Protein AF-A0A973V3N8-F1 (afdb_monomer_lite)

Sequence (153 aa):
MTTPQQPPEQQPQQPPQQPQQPWGQPPVSPEFGVPPMRPVDMHPDDLAARRRRLRLGLIGGAVGLGVNILIVAVAVGLGVTASTSSSDQWVGMQLTLFAGLLLAAPVQIVVGIVLAAVTGTRPFGVGFLIGSAVGIIIMAGACFAPLLSQPTY

pLDDT: mean 70.57, std 10.5, range [48.78, 87.44]

Radius of gyration: 31.28 Å; chains: 1; bounding box: 81×66×78 Å

Foldseek 3Di:
DDDDDDDDDDDPPDDPDDPDDPPPDDPDPPDDPPPPPDPPPCDVVNVVVVVVLVVLLQVLLVVLLVVLVVQLVVLVVVLVVPDDDDPVSLVVSLVSSVVSLVVVVVVQLVQLVVLCVDPVRVSSSNSNNVSNVVSVVVSVCVSCVVVVPPDDD

Structure (mmCIF, N/CA/C/O backbone):
data_AF-A0A973V3N8-F1
#
_entry.id   AF-A0A973V3N8-F1
#
loop_
_atom_site.group_PDB
_atom_site.id
_atom_site.type_symbol
_atom_site.label_atom_id
_atom_site.label_alt_id
_atom_site.label_comp_id
_atom_site.label_asym_id
_atom_site.label_entity_id
_atom_site.label_seq_id
_atom_site.pdbx_PDB_ins_code
_atom_site.Cartn_x
_atom_site.Cartn_y
_atom_site.Cartn_z
_atom_site.occupancy
_atom_site.B_iso_or_equiv
_atom_site.auth_seq_id
_atom_site.auth_comp_id
_atom_site.auth_asym_id
_atom_site.auth_atom_id
_atom_site.pdbx_PDB_model_num
ATOM 1 N N . MET A 1 1 ? -54.872 -40.114 44.036 1.00 51.00 1 MET A N 1
ATOM 2 C CA . MET A 1 1 ? -55.285 -38.696 44.084 1.00 51.00 1 MET A CA 1
ATOM 3 C C . MET A 1 1 ? -54.145 -37.886 43.496 1.00 51.00 1 MET A C 1
ATOM 5 O O . MET A 1 1 ? -53.134 -37.710 44.157 1.00 51.00 1 MET A O 1
ATOM 9 N N . THR A 1 2 ? -54.246 -37.532 42.220 1.00 55.12 2 THR A N 1
ATOM 10 C CA . THR A 1 2 ? -53.217 -36.807 41.464 1.00 55.12 2 THR A CA 1
ATOM 11 C C . THR A 1 2 ? -53.754 -35.418 41.154 1.00 55.12 2 THR A C 1
ATOM 13 O O . THR A 1 2 ? -54.750 -35.275 40.449 1.00 55.12 2 THR A O 1
ATOM 16 N N . THR A 1 3 ? -53.138 -34.406 41.756 1.00 53.19 3 THR A N 1
ATOM 17 C CA . THR A 1 3 ? -53.509 -32.997 41.613 1.00 53.19 3 THR A CA 1
ATOM 18 C C . THR A 1 3 ? -53.136 -32.507 40.208 1.00 53.19 3 THR A C 1
ATOM 20 O O . THR A 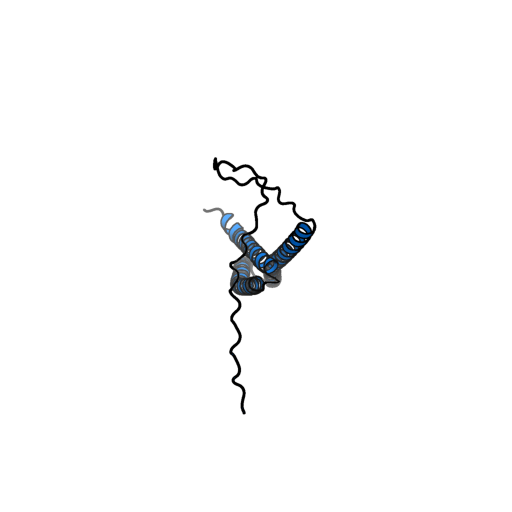1 3 ? -51.993 -32.721 39.797 1.00 53.19 3 THR A O 1
ATOM 23 N N . PRO A 1 4 ? -54.045 -31.871 39.448 1.00 59.28 4 PRO A N 1
ATOM 24 C CA . PRO A 1 4 ? -53.703 -31.304 38.148 1.00 59.28 4 PRO A CA 1
ATOM 25 C C . PRO A 1 4 ? -52.787 -30.082 38.313 1.00 59.28 4 PRO A C 1
ATOM 27 O O . PRO A 1 4 ? -53.081 -29.176 39.092 1.00 59.28 4 PRO A O 1
ATOM 30 N N . GLN A 1 5 ? -51.668 -30.069 37.581 1.00 57.19 5 GLN A N 1
ATOM 31 C CA . GLN A 1 5 ? -50.786 -28.906 37.468 1.00 57.19 5 GLN A CA 1
ATOM 32 C C . GLN A 1 5 ? -51.490 -27.803 36.672 1.00 57.19 5 GLN A C 1
ATOM 34 O O . GLN A 1 5 ? -51.875 -27.998 35.520 1.00 57.19 5 GLN A O 1
ATOM 39 N N . GLN A 1 6 ? -51.639 -26.642 37.299 1.00 63.31 6 GLN A N 1
ATOM 40 C CA . GLN A 1 6 ? -52.165 -25.433 36.680 1.00 63.31 6 GLN A CA 1
ATOM 41 C C . GLN A 1 6 ? -51.074 -24.810 35.783 1.00 63.31 6 GLN A C 1
ATOM 43 O O . GLN A 1 6 ? -49.927 -24.701 36.229 1.00 63.31 6 GLN A O 1
ATOM 48 N N . PRO A 1 7 ? -51.374 -24.440 34.524 1.00 62.88 7 PRO A N 1
ATOM 49 C CA . PRO A 1 7 ? -50.393 -23.829 33.631 1.00 62.88 7 PRO A CA 1
ATOM 50 C C . PRO A 1 7 ? -49.970 -22.435 34.134 1.00 62.88 7 PRO A C 1
ATOM 52 O O . PRO A 1 7 ? -50.776 -21.746 34.762 1.00 62.88 7 PRO A O 1
ATOM 55 N N . PRO A 1 8 ? -48.720 -22.011 33.867 1.00 64.06 8 PRO A N 1
ATOM 56 C CA . PRO A 1 8 ? -48.199 -20.734 34.339 1.00 64.06 8 PRO A CA 1
ATOM 57 C C . PRO A 1 8 ? -48.968 -19.566 33.714 1.00 64.06 8 PRO A C 1
ATOM 59 O O . PRO A 1 8 ? -49.074 -19.456 32.491 1.00 64.06 8 PRO A O 1
ATOM 62 N N . GLU A 1 9 ? -49.498 -18.692 34.570 1.00 63.50 9 GLU A N 1
ATOM 63 C CA . GLU A 1 9 ? -50.149 -17.446 34.178 1.00 63.50 9 GLU A CA 1
ATOM 64 C C . GLU A 1 9 ? -49.158 -16.564 33.409 1.00 63.50 9 GLU A C 1
ATOM 66 O O . GLU A 1 9 ? -48.117 -16.151 33.924 1.00 63.50 9 GLU A O 1
ATOM 71 N N . GLN A 1 10 ? -49.481 -16.284 32.145 1.00 58.28 10 GLN A N 1
ATOM 72 C CA . GLN A 1 10 ? -48.781 -15.282 31.354 1.00 58.28 10 GLN A CA 1
ATOM 73 C C . GLN A 1 10 ? -49.030 -13.915 31.992 1.00 58.28 10 GLN A C 1
ATOM 75 O O . GLN A 1 10 ? -50.136 -13.379 31.933 1.00 58.28 10 GLN A O 1
ATOM 80 N N . GLN A 1 11 ? -47.992 -13.354 32.610 1.00 60.53 11 GLN A N 1
ATOM 81 C CA . GLN A 1 11 ? -48.019 -11.969 33.060 1.00 60.53 11 GLN A CA 1
ATOM 82 C C . GLN A 1 11 ? -48.304 -11.057 31.855 1.00 60.53 11 GLN A C 1
ATOM 84 O O . GLN A 1 11 ? -47.654 -11.212 30.815 1.00 60.53 11 GLN A O 1
ATOM 89 N N . PRO A 1 12 ? -49.251 -10.108 31.966 1.00 61.03 12 PRO A N 1
ATOM 90 C CA . PRO A 1 12 ? -49.516 -9.148 30.907 1.00 61.03 12 PRO A CA 1
ATOM 91 C C . PRO A 1 12 ? -48.229 -8.395 30.567 1.00 61.03 12 PRO A C 1
ATOM 93 O O . PRO A 1 12 ? -47.626 -7.765 31.438 1.00 61.03 12 PRO A O 1
ATOM 96 N N . GLN A 1 13 ? -47.801 -8.464 29.305 1.00 58.84 13 GLN A N 1
ATOM 97 C CA . GLN A 1 13 ? -46.717 -7.636 28.785 1.00 58.84 13 GLN A CA 1
ATOM 98 C C . GLN A 1 13 ? -47.068 -6.167 29.031 1.00 58.84 13 GLN A C 1
ATOM 100 O O . GLN A 1 13 ? -47.971 -5.618 28.399 1.00 58.84 13 GLN A O 1
ATOM 105 N N . GLN A 1 14 ? -46.360 -5.529 29.965 1.00 59.88 14 GLN A N 1
ATOM 106 C CA . GLN A 1 14 ? -46.424 -4.084 30.119 1.00 59.88 14 GLN A CA 1
ATOM 107 C C . GLN A 1 14 ? -45.966 -3.442 28.802 1.00 59.88 14 GLN A C 1
ATOM 109 O O . GLN A 1 14 ? -44.894 -3.796 28.297 1.00 59.88 14 GLN A O 1
ATOM 114 N N . PRO A 1 15 ? -46.751 -2.517 28.222 1.00 62.41 15 PRO A N 1
ATOM 115 C CA . PRO A 1 15 ? -46.316 -1.783 27.047 1.00 62.41 15 PRO A CA 1
ATOM 116 C C . PRO A 1 15 ? -45.020 -1.020 27.368 1.00 62.41 15 PRO A C 1
ATOM 118 O O . PRO A 1 15 ? -44.833 -0.587 28.510 1.00 62.41 15 PRO A O 1
ATOM 121 N N . PRO A 1 16 ? -44.113 -0.854 26.389 1.00 62.19 16 PRO A N 1
ATOM 122 C CA . PRO A 1 16 ? -42.856 -0.151 26.600 1.00 62.19 16 PRO A CA 1
ATOM 123 C C . PRO A 1 16 ? -43.139 1.254 27.136 1.00 62.19 16 PRO A C 1
ATOM 125 O O . PRO A 1 16 ? -43.814 2.051 26.483 1.00 62.19 16 PRO A O 1
ATOM 128 N N . GLN A 1 17 ? -42.640 1.545 28.342 1.00 59.50 17 GLN A N 1
ATOM 129 C CA . GLN A 1 17 ? -42.699 2.880 28.928 1.00 59.50 17 GLN A CA 1
ATOM 130 C C . GLN A 1 17 ? -41.985 3.849 27.983 1.00 59.50 17 GLN A C 1
ATOM 132 O O . GLN A 1 17 ? -40.761 3.823 27.851 1.00 59.50 17 GLN A O 1
ATOM 137 N N . GLN A 1 18 ? -42.758 4.698 27.303 1.00 58.53 18 GLN A N 1
ATOM 138 C CA . GLN A 1 18 ? -42.202 5.851 26.610 1.00 58.53 18 GLN A CA 1
ATOM 139 C C . GLN A 1 18 ? -41.477 6.726 27.645 1.00 58.53 18 GLN A C 1
ATOM 141 O O . GLN A 1 18 ? -42.030 6.950 28.726 1.00 58.53 18 GLN A O 1
ATOM 146 N N . PRO A 1 19 ? -40.257 7.216 27.352 1.00 61.66 19 PRO A N 1
ATOM 147 C CA . PRO A 1 19 ? -39.525 8.089 28.260 1.00 61.66 19 PRO A CA 1
ATOM 148 C C . PRO A 1 19 ? -40.395 9.294 28.626 1.00 61.66 19 PRO A C 1
ATOM 150 O O . PRO A 1 19 ? -40.739 10.097 27.757 1.00 61.66 19 PRO A O 1
ATOM 153 N N . GLN A 1 20 ? -40.779 9.402 29.901 1.00 58.66 20 GLN A N 1
ATOM 154 C CA . GLN A 1 20 ? -41.514 10.553 30.417 1.00 58.66 20 GLN A CA 1
ATOM 155 C C . GLN A 1 20 ? -40.663 11.802 30.190 1.00 58.66 20 GLN A C 1
ATOM 157 O O . GLN A 1 20 ? -39.628 11.989 30.832 1.00 58.66 20 GLN A O 1
ATOM 162 N N . GLN A 1 21 ? -41.081 12.649 29.250 1.00 60.69 21 GLN A N 1
ATOM 163 C CA . GLN A 1 21 ? -40.485 13.968 29.109 1.00 60.69 21 GLN A CA 1
ATOM 164 C C . GLN A 1 21 ? -40.794 14.784 30.377 1.00 60.69 21 GLN A C 1
ATOM 166 O O . GLN A 1 21 ? -41.930 14.741 30.859 1.00 60.69 21 GLN A O 1
ATOM 171 N N . PRO A 1 22 ? -39.812 15.507 30.947 1.00 58.44 22 PRO A N 1
ATOM 172 C CA . PRO A 1 22 ? -40.016 16.295 32.155 1.00 58.44 22 PRO A CA 1
ATOM 173 C C . PRO A 1 22 ? -41.082 17.365 31.906 1.00 58.44 22 PRO A C 1
ATOM 175 O O . PRO A 1 22 ? -40.921 18.222 31.035 1.00 58.44 22 PRO A O 1
ATOM 178 N N . TRP A 1 23 ? -42.172 17.304 32.669 1.00 59.44 23 TRP A N 1
ATOM 179 C CA . TRP A 1 23 ? -43.260 18.279 32.651 1.00 59.44 23 TRP A CA 1
ATOM 180 C C . TRP A 1 23 ? -42.732 19.652 33.081 1.00 59.44 23 TRP A C 1
ATOM 182 O O . TRP A 1 23 ? -42.635 19.955 34.266 1.00 59.44 23 TRP A O 1
ATOM 192 N N . GLY A 1 24 ? -42.333 20.464 32.106 1.00 56.66 24 GLY A N 1
ATOM 193 C CA . GLY A 1 24 ? -41.799 21.803 32.348 1.00 56.66 24 GLY A CA 1
ATOM 194 C C . GLY A 1 24 ? -41.284 22.539 31.114 1.00 56.66 24 GLY A C 1
ATOM 195 O O . GLY A 1 24 ? -40.900 23.699 31.236 1.00 56.66 24 GLY A O 1
ATOM 196 N N . GLN A 1 25 ? -41.269 21.917 29.929 1.00 57.16 25 GLN A N 1
ATOM 197 C CA . GLN A 1 25 ? -40.919 22.630 28.701 1.00 57.16 25 GLN A CA 1
ATOM 198 C C . GLN A 1 25 ? -42.180 23.176 28.015 1.00 57.16 25 GLN A C 1
ATOM 200 O O . GLN A 1 25 ? -43.117 22.408 27.785 1.00 57.16 25 GLN A O 1
ATOM 205 N N . PRO A 1 26 ? -42.240 24.486 27.703 1.00 56.03 26 PRO A N 1
ATOM 206 C CA . PRO A 1 26 ? -43.332 25.042 26.914 1.00 56.03 26 PRO A CA 1
ATOM 207 C C . PRO A 1 26 ? -43.367 24.376 25.526 1.00 56.03 26 PRO A C 1
ATOM 209 O O . PRO A 1 26 ? -42.317 23.957 25.031 1.00 56.03 26 PRO A O 1
ATOM 212 N N . PRO A 1 27 ? -44.548 24.263 24.890 1.00 56.53 27 PRO A N 1
ATOM 213 C CA . PRO A 1 27 ? -44.674 23.677 23.560 1.00 56.53 27 PRO A CA 1
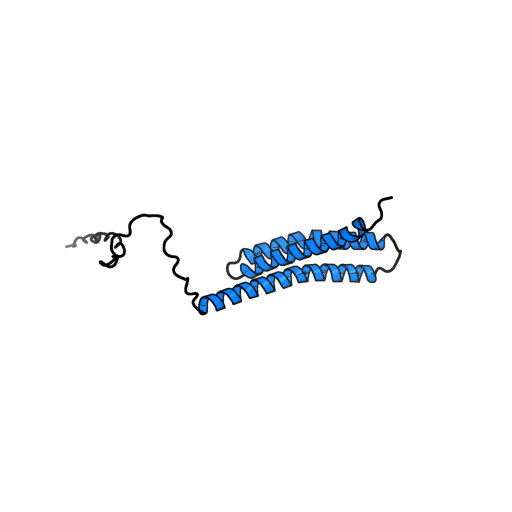ATOM 214 C C . PRO A 1 27 ? -43.813 24.478 22.579 1.00 56.53 27 PRO A C 1
ATOM 216 O O . PRO A 1 27 ? -44.098 25.636 22.281 1.00 56.53 27 PRO A O 1
ATOM 219 N N . VAL A 1 28 ? -42.716 23.876 22.120 1.00 57.50 28 VAL A N 1
ATOM 220 C CA . VAL A 1 28 ? -41.814 24.490 21.146 1.00 57.50 28 VAL A CA 1
ATOM 221 C C . VAL A 1 28 ? -42.551 24.513 19.807 1.00 57.50 28 VAL A C 1
ATOM 223 O O . VAL A 1 28 ? -42.795 23.459 19.219 1.00 57.50 28 VAL A O 1
ATOM 226 N N . SER A 1 29 ? -42.959 25.708 19.367 1.00 56.72 29 SER A N 1
ATOM 227 C CA . SER A 1 29 ? -43.555 25.942 18.047 1.00 56.72 29 SER A CA 1
ATOM 228 C C . SER A 1 29 ? -42.719 25.272 16.949 1.00 56.72 29 SER A C 1
ATOM 230 O O . SER A 1 29 ? -41.496 25.430 16.943 1.00 56.72 29 SER A O 1
ATOM 232 N N . PRO A 1 30 ? -43.341 24.560 15.994 1.00 56.28 30 PRO A N 1
ATOM 233 C CA . PRO A 1 30 ? -42.653 23.943 14.868 1.00 56.28 30 PRO A CA 1
ATOM 234 C C . PRO A 1 30 ? -42.314 24.997 13.799 1.00 56.28 30 PRO A C 1
ATOM 236 O O . PRO A 1 30 ? -42.788 24.924 12.670 1.00 56.28 30 PRO A O 1
ATOM 239 N N . GLU A 1 31 ? -41.500 25.995 14.140 1.00 58.91 31 GLU A N 1
ATOM 240 C CA . GLU A 1 31 ? -40.891 26.899 13.161 1.00 58.91 31 GLU A CA 1
ATOM 241 C C . GLU A 1 31 ? -39.444 26.461 12.926 1.00 58.91 31 GLU A C 1
ATOM 243 O O . GLU A 1 31 ? -38.569 26.648 13.764 1.00 58.91 31 GLU A O 1
ATOM 248 N N . PHE A 1 32 ? -39.226 25.822 11.771 1.00 60.25 32 PHE A N 1
ATOM 249 C CA . PHE A 1 32 ? -37.929 25.392 11.239 1.00 60.25 32 PHE A CA 1
ATOM 250 C C . PHE A 1 32 ? -37.113 24.474 12.166 1.00 60.25 32 PHE A C 1
ATOM 252 O O . PHE A 1 32 ? -36.197 24.882 12.874 1.00 60.25 32 PHE A O 1
ATOM 259 N N . GLY A 1 33 ? -37.432 23.178 12.085 1.00 58.41 33 GLY A N 1
ATOM 260 C CA . GLY A 1 33 ? -36.802 22.071 12.807 1.00 58.41 33 GLY A CA 1
ATOM 261 C C . GLY A 1 33 ? -35.320 21.841 12.495 1.00 58.41 33 GLY A C 1
ATOM 262 O O . GLY A 1 33 ? -34.956 20.829 11.901 1.00 58.41 33 GLY A O 1
ATOM 263 N N . VAL A 1 34 ? -34.455 22.733 12.966 1.00 61.16 34 VAL A N 1
ATOM 264 C CA . VAL A 1 34 ? -33.065 22.397 13.269 1.00 61.16 34 VAL A CA 1
ATOM 265 C C . VAL A 1 34 ? -32.989 22.238 14.788 1.00 61.16 34 VAL A C 1
ATOM 267 O O . VAL A 1 34 ? -33.051 23.243 15.498 1.00 61.16 34 VAL A O 1
ATOM 270 N N . PRO A 1 35 ? -32.919 21.003 15.324 1.00 64.69 35 PRO A N 1
ATOM 271 C CA . PRO A 1 35 ? -32.718 20.815 16.755 1.00 64.69 35 PRO A CA 1
ATOM 272 C C . PRO A 1 35 ? -31.459 21.585 17.176 1.00 64.69 35 PRO A C 1
ATOM 274 O O . PRO A 1 35 ? -30.473 21.555 16.432 1.00 64.69 35 PRO A O 1
ATOM 277 N N . PRO A 1 36 ? -31.466 22.288 18.326 1.00 62.38 36 PRO A N 1
ATOM 278 C CA . PRO A 1 36 ? -30.292 23.017 18.781 1.00 62.38 36 PRO A CA 1
ATOM 279 C C . PRO A 1 36 ? -29.122 22.038 18.817 1.00 62.38 36 PRO A C 1
ATOM 281 O O . PRO A 1 36 ? -29.166 21.043 19.547 1.00 62.38 36 PRO A O 1
ATOM 284 N N . MET A 1 37 ? -28.106 22.283 17.981 1.00 63.16 37 MET A N 1
ATOM 285 C CA . MET A 1 37 ? -26.872 21.508 17.995 1.00 63.16 37 MET A CA 1
ATOM 286 C C . MET A 1 37 ? -26.247 21.717 19.370 1.00 63.16 37 MET A C 1
ATOM 288 O O . MET A 1 37 ? -25.562 22.710 19.605 1.00 63.16 37 MET A O 1
ATOM 292 N N . ARG A 1 38 ? -26.521 20.805 20.311 1.00 61.53 38 ARG A N 1
ATOM 293 C CA . ARG A 1 38 ? -25.724 20.721 21.528 1.00 61.53 38 ARG A CA 1
ATOM 294 C C . ARG A 1 38 ? -24.281 20.538 21.064 1.00 61.53 38 ARG A C 1
ATOM 296 O O . ARG A 1 38 ? -24.053 19.657 20.227 1.00 61.53 38 ARG A O 1
ATOM 303 N N . PRO A 1 39 ? -23.329 21.354 21.551 1.00 61.38 39 PRO A N 1
ATOM 304 C CA . PRO A 1 39 ? -21.930 21.045 21.345 1.00 61.38 39 PRO A CA 1
ATOM 305 C C . PRO A 1 39 ? -21.748 19.602 21.805 1.00 61.38 39 PRO A C 1
ATOM 307 O O . PRO A 1 39 ? -22.120 19.251 22.923 1.00 61.38 39 PRO A O 1
ATOM 310 N N . VAL A 1 40 ? -21.307 18.736 20.894 1.00 64.25 40 VAL A N 1
ATOM 311 C CA . VAL A 1 40 ? -20.930 17.378 21.265 1.00 64.25 40 VAL A CA 1
ATOM 312 C C . VAL A 1 40 ? -19.719 17.564 22.159 1.00 64.25 40 VAL A C 1
ATOM 314 O O . VAL A 1 40 ? -18.624 17.816 21.656 1.00 64.25 40 VAL A O 1
ATOM 317 N N . ASP A 1 41 ? -19.939 17.526 23.471 1.00 59.78 41 ASP A N 1
ATOM 318 C CA . ASP A 1 41 ? -18.874 17.497 24.459 1.00 59.78 41 ASP A CA 1
ATOM 319 C C . ASP A 1 41 ? -18.056 16.238 24.163 1.00 59.78 41 ASP A C 1
ATOM 321 O O . ASP A 1 41 ? -18.423 15.128 24.546 1.00 59.78 41 ASP A O 1
ATOM 325 N N . MET A 1 42 ? -16.989 16.391 23.370 1.00 57.19 42 MET A N 1
ATOM 326 C CA . MET A 1 42 ? -16.063 15.303 23.087 1.00 57.19 42 MET A CA 1
ATOM 327 C C . MET A 1 42 ? -15.421 14.934 24.411 1.00 57.19 42 MET A C 1
ATOM 329 O O . MET A 1 42 ? -14.565 15.661 24.923 1.00 57.19 42 MET A O 1
ATOM 333 N N . HIS A 1 43 ? -15.841 13.803 24.965 1.00 64.06 43 HIS A N 1
ATOM 334 C CA . HIS A 1 43 ? -15.229 13.274 26.162 1.00 64.06 43 HIS A CA 1
ATOM 335 C C . HIS A 1 43 ? -13.727 13.060 25.873 1.00 64.06 43 HIS A C 1
ATOM 337 O O . HIS A 1 43 ? -13.377 12.612 24.774 1.00 64.06 43 HIS A O 1
ATOM 343 N N . PRO A 1 44 ? -12.805 13.389 26.796 1.00 65.62 44 PRO A N 1
ATOM 344 C CA . PRO A 1 44 ? -11.364 13.227 26.569 1.00 65.62 44 PRO A CA 1
ATOM 345 C C . PRO A 1 44 ? -10.987 11.803 26.127 1.00 65.62 44 PRO A C 1
ATOM 347 O O . PRO A 1 44 ? -10.053 11.608 25.341 1.00 65.62 44 PRO A O 1
ATOM 350 N N . ASP A 1 45 ? -11.771 10.819 26.565 1.00 68.50 45 ASP A N 1
ATOM 351 C CA . ASP A 1 45 ? -11.631 9.410 26.209 1.00 68.50 45 ASP A CA 1
ATOM 352 C C . ASP A 1 45 ? -11.922 9.133 24.721 1.00 68.50 45 ASP A C 1
ATOM 354 O O . ASP A 1 45 ? -11.233 8.322 24.088 1.00 68.50 45 ASP A O 1
ATOM 358 N N . ASP A 1 46 ? -12.843 9.880 24.102 1.00 71.12 46 ASP A N 1
ATOM 359 C CA . ASP A 1 46 ? -13.145 9.778 22.669 1.00 71.12 46 ASP A CA 1
ATOM 360 C C . ASP A 1 46 ? -12.007 10.330 21.801 1.00 71.12 46 ASP A C 1
ATOM 362 O O . ASP A 1 46 ? -11.718 9.804 20.717 1.00 71.12 46 ASP A O 1
ATOM 366 N N . LEU A 1 47 ? -11.297 11.355 22.288 1.00 73.88 47 LEU A N 1
ATOM 367 C CA . LEU A 1 47 ? -10.113 11.905 21.621 1.00 73.88 47 LEU A CA 1
ATOM 368 C C . LEU A 1 47 ? -8.943 10.913 21.653 1.00 73.88 47 LEU A C 1
ATOM 370 O O . LEU A 1 47 ? -8.251 10.733 20.640 1.00 73.88 47 LEU A O 1
ATOM 374 N N . ALA A 1 48 ? -8.738 10.233 22.786 1.00 75.94 48 ALA A N 1
ATOM 375 C CA . ALA A 1 48 ? -7.723 9.191 22.922 1.00 75.94 48 ALA A CA 1
ATOM 376 C C . ALA A 1 48 ? -8.026 7.990 22.007 1.00 75.94 48 ALA A C 1
ATOM 378 O O . ALA A 1 48 ? -7.141 7.519 21.277 1.00 75.94 48 ALA A O 1
ATOM 379 N N . ALA A 1 49 ? -9.288 7.551 21.957 1.00 73.56 49 ALA A N 1
ATOM 380 C CA . ALA A 1 49 ? -9.740 6.483 21.069 1.00 73.56 49 ALA A CA 1
ATOM 381 C C . ALA A 1 49 ? -9.601 6.857 19.579 1.00 73.56 49 ALA A C 1
ATOM 383 O O . ALA A 1 49 ? -9.109 6.046 18.782 1.00 73.56 49 ALA A O 1
ATOM 384 N N . ARG A 1 50 ? -9.944 8.096 19.190 1.00 72.50 50 ARG A N 1
ATOM 385 C CA . ARG A 1 50 ? -9.737 8.613 17.821 1.00 72.50 50 ARG A CA 1
ATOM 386 C C . ARG A 1 50 ? -8.264 8.641 17.428 1.00 72.50 50 ARG A C 1
ATOM 388 O O . ARG A 1 50 ? -7.921 8.154 16.350 1.00 72.50 50 ARG A O 1
ATOM 395 N N . ARG A 1 51 ? -7.380 9.150 18.297 1.00 79.69 51 ARG A N 1
ATOM 396 C CA . ARG A 1 51 ? -5.928 9.165 18.035 1.00 79.69 51 ARG A CA 1
ATOM 397 C C . ARG A 1 51 ? -5.378 7.763 17.813 1.00 79.69 51 ARG A C 1
ATOM 399 O O . ARG A 1 51 ? -4.551 7.573 16.924 1.00 79.69 51 ARG A O 1
ATOM 406 N N . ARG A 1 52 ? -5.839 6.774 18.584 1.00 78.25 52 ARG A N 1
ATOM 407 C CA . ARG A 1 52 ? -5.381 5.384 18.448 1.00 78.25 52 ARG A CA 1
ATOM 408 C C . ARG A 1 52 ? -5.774 4.784 17.094 1.00 78.25 52 ARG A C 1
ATOM 410 O O . ARG A 1 52 ? -4.938 4.164 16.442 1.00 78.25 52 ARG A O 1
ATOM 417 N N . ARG A 1 53 ? -7.004 5.038 16.634 1.00 75.62 53 ARG A N 1
ATOM 418 C CA . ARG A 1 53 ? -7.486 4.607 15.308 1.00 75.62 53 ARG A CA 1
ATOM 419 C C . ARG A 1 53 ? -6.733 5.297 14.166 1.00 75.62 53 ARG A C 1
ATOM 421 O O . ARG A 1 53 ? -6.334 4.623 13.223 1.00 75.62 53 ARG A O 1
ATOM 428 N N . LEU A 1 54 ? -6.478 6.603 14.284 1.00 78.62 54 LEU A N 1
ATOM 429 C CA . LEU A 1 54 ? -5.685 7.367 13.311 1.00 78.62 54 LEU A CA 1
ATOM 430 C C . LEU A 1 54 ? -4.248 6.850 13.209 1.00 78.62 54 LEU A C 1
ATOM 432 O O . LEU A 1 54 ? -3.755 6.657 12.104 1.00 78.62 54 LEU A O 1
ATOM 436 N N . ARG A 1 55 ? -3.594 6.569 14.344 1.00 84.69 55 ARG A N 1
ATOM 437 C CA . ARG A 1 55 ? -2.242 5.988 14.363 1.00 84.69 55 ARG A CA 1
ATOM 438 C C . ARG A 1 55 ? -2.200 4.632 13.667 1.00 84.69 55 ARG A C 1
ATOM 440 O O . ARG A 1 55 ? -1.312 4.412 12.858 1.00 84.69 55 ARG A O 1
ATOM 447 N N . LEU A 1 56 ? -3.166 3.753 13.936 1.00 79.44 56 LEU A N 1
ATOM 448 C CA . LEU A 1 56 ? -3.244 2.450 13.269 1.00 79.44 56 LEU A CA 1
ATOM 449 C C . LEU A 1 56 ? -3.426 2.589 11.753 1.00 79.44 56 LEU A C 1
ATOM 451 O O . LEU A 1 56 ? -2.774 1.869 11.004 1.00 79.44 56 LEU A O 1
ATOM 455 N N . GLY A 1 57 ? -4.246 3.541 11.300 1.00 77.19 57 GLY A N 1
ATOM 456 C CA . GLY A 1 57 ? -4.375 3.842 9.872 1.00 77.19 57 GLY A CA 1
ATOM 457 C C . GLY A 1 57 ? -3.098 4.404 9.250 1.00 77.19 57 GLY A C 1
ATOM 458 O O . GLY A 1 57 ? -2.711 3.979 8.167 1.00 77.19 57 GLY A O 1
ATOM 459 N N . LEU A 1 58 ? -2.395 5.291 9.956 1.00 83.06 58 LEU A N 1
ATOM 460 C CA . LEU A 1 58 ? -1.111 5.847 9.514 1.00 83.06 58 LEU A CA 1
ATOM 461 C C . LEU A 1 58 ? -0.025 4.773 9.398 1.00 83.06 58 LEU A C 1
ATOM 463 O O . LEU A 1 58 ? 0.695 4.745 8.405 1.00 83.06 58 LEU A O 1
ATOM 467 N N . ILE A 1 59 ? 0.062 3.868 10.377 1.00 86.00 59 ILE A N 1
ATOM 468 C CA . ILE A 1 59 ? 1.001 2.739 10.335 1.00 86.00 59 ILE A CA 1
ATOM 469 C C . ILE A 1 59 ? 0.642 1.820 9.163 1.00 86.00 59 ILE A C 1
ATOM 471 O O . ILE A 1 59 ? 1.527 1.450 8.400 1.00 86.00 59 ILE A O 1
ATOM 475 N N . GLY A 1 60 ? -0.646 1.509 8.970 1.00 79.44 60 GLY A N 1
ATOM 476 C CA . GLY A 1 60 ? -1.110 0.735 7.816 1.00 79.44 60 GLY A CA 1
ATOM 477 C C . GLY A 1 60 ? -0.685 1.364 6.492 1.00 79.44 60 GLY A C 1
ATOM 478 O O . GLY A 1 60 ? -0.078 0.692 5.662 1.00 79.44 60 GLY A O 1
ATOM 479 N N . GLY A 1 61 ? -0.917 2.669 6.327 1.00 78.25 61 GLY A N 1
ATOM 480 C CA . GLY A 1 61 ? -0.519 3.408 5.127 1.00 78.25 61 GLY A CA 1
ATOM 481 C C . GLY A 1 61 ? 0.987 3.464 4.908 1.00 78.25 61 GLY A C 1
ATOM 482 O O . GLY A 1 61 ? 1.439 3.260 3.784 1.00 78.25 61 GLY A O 1
ATOM 483 N N . ALA A 1 62 ? 1.773 3.654 5.970 1.00 83.06 62 ALA A N 1
ATOM 484 C CA . ALA A 1 62 ? 3.231 3.615 5.891 1.00 83.06 62 ALA A CA 1
ATOM 485 C C . ALA A 1 62 ? 3.743 2.236 5.444 1.00 83.06 62 ALA A C 1
ATOM 487 O O . ALA A 1 62 ? 4.655 2.163 4.625 1.00 83.06 62 ALA A O 1
ATOM 488 N N . VAL A 1 63 ? 3.131 1.148 5.926 1.00 86.06 63 VAL A N 1
ATOM 489 C CA . VAL A 1 63 ? 3.473 -0.218 5.500 1.00 86.06 63 VAL A CA 1
ATOM 490 C C . VAL A 1 63 ? 3.092 -0.445 4.034 1.00 86.06 63 VAL A C 1
ATOM 492 O O . VAL A 1 63 ? 3.929 -0.912 3.267 1.00 86.06 63 VAL A O 1
ATOM 495 N N . GLY A 1 64 ? 1.877 -0.071 3.616 1.00 79.38 64 GLY A N 1
ATOM 496 C CA . GLY A 1 64 ? 1.432 -0.214 2.220 1.00 79.38 64 GLY A CA 1
ATOM 497 C C . GLY A 1 64 ? 2.312 0.560 1.234 1.00 79.38 64 GLY A C 1
ATOM 498 O O . GLY A 1 64 ? 2.732 0.027 0.204 1.00 79.38 64 GLY A O 1
ATOM 499 N N . LEU A 1 65 ? 2.687 1.791 1.590 1.00 81.75 65 LEU A N 1
ATOM 500 C CA . LEU A 1 65 ? 3.645 2.588 0.824 1.00 81.75 65 LEU A CA 1
ATOM 501 C C . LEU A 1 65 ? 5.047 1.951 0.835 1.00 81.75 65 LEU A C 1
ATOM 503 O O . LEU A 1 65 ? 5.696 1.859 -0.205 1.00 81.75 65 LEU A O 1
ATOM 507 N N . GLY A 1 66 ? 5.504 1.472 1.995 1.00 82.56 66 GLY A N 1
ATOM 508 C CA . GLY A 1 66 ? 6.821 0.862 2.175 1.00 82.56 66 GLY A CA 1
ATOM 509 C C . GLY A 1 66 ? 7.035 -0.388 1.322 1.00 82.56 66 GLY A C 1
ATOM 510 O O . GLY A 1 66 ? 8.113 -0.555 0.757 1.00 82.56 66 GLY A O 1
ATOM 511 N N . VAL A 1 67 ? 6.006 -1.225 1.149 1.00 82.31 67 VAL A N 1
ATOM 512 C CA . VAL A 1 67 ? 6.073 -2.386 0.241 1.00 82.31 67 VAL A CA 1
ATOM 513 C C . VAL A 1 67 ? 6.306 -1.936 -1.204 1.00 82.31 67 VAL A C 1
ATOM 515 O O . VAL A 1 67 ? 7.127 -2.525 -1.902 1.00 82.31 67 VAL A O 1
ATOM 518 N N . ASN A 1 68 ? 5.638 -0.867 -1.647 1.00 78.75 68 ASN A N 1
ATOM 519 C CA . ASN A 1 68 ? 5.852 -0.320 -2.988 1.00 78.75 68 ASN A CA 1
ATOM 520 C C . ASN A 1 68 ? 7.276 0.230 -3.146 1.00 78.75 68 ASN A C 1
ATOM 522 O O . ASN A 1 68 ? 7.938 -0.080 -4.131 1.00 78.75 68 ASN A O 1
ATOM 526 N N . ILE A 1 69 ? 7.795 0.955 -2.150 1.00 80.94 69 ILE A N 1
ATOM 527 C CA . ILE A 1 69 ? 9.189 1.433 -2.150 1.00 80.94 69 ILE A CA 1
ATOM 528 C C . ILE A 1 69 ? 10.182 0.261 -2.197 1.00 80.94 69 ILE A C 1
ATOM 530 O O . ILE A 1 69 ? 11.182 0.332 -2.910 1.00 80.94 69 ILE A O 1
ATOM 534 N N . LEU A 1 70 ? 9.908 -0.834 -1.481 1.00 83.12 70 LEU A N 1
ATOM 535 C CA . LEU A 1 70 ? 10.771 -2.014 -1.469 1.00 83.12 70 LEU A CA 1
ATOM 536 C C . LEU A 1 70 ? 10.856 -2.680 -2.849 1.00 83.12 70 LEU A C 1
ATOM 538 O O . LEU A 1 70 ? 11.953 -3.015 -3.288 1.00 83.12 70 LEU A O 1
ATOM 542 N N . ILE A 1 71 ? 9.725 -2.835 -3.548 1.00 79.44 71 ILE A N 1
ATOM 543 C CA . ILE A 1 71 ? 9.690 -3.390 -4.915 1.00 79.44 71 ILE A CA 1
ATOM 544 C C . ILE A 1 71 ? 10.590 -2.570 -5.843 1.00 79.44 71 ILE A C 1
ATOM 546 O O . ILE A 1 71 ? 11.361 -3.125 -6.624 1.00 79.44 71 ILE A O 1
ATOM 550 N N . VAL A 1 72 ? 10.540 -1.247 -5.704 1.00 75.31 72 VAL A N 1
ATOM 551 C CA . VAL A 1 72 ? 11.346 -0.314 -6.494 1.00 75.31 72 VAL A CA 1
ATOM 552 C C . VAL A 1 72 ? 12.820 -0.450 -6.168 1.00 75.31 72 VAL A C 1
ATOM 554 O O . VAL A 1 72 ? 13.636 -0.563 -7.076 1.00 75.31 72 VAL A O 1
ATOM 557 N N . ALA A 1 73 ? 13.167 -0.489 -4.883 1.00 79.38 73 ALA A N 1
ATOM 558 C CA . ALA A 1 73 ? 14.546 -0.662 -4.445 1.00 79.38 73 ALA A CA 1
ATOM 559 C C . ALA A 1 73 ? 15.147 -1.980 -4.960 1.00 79.38 73 ALA A C 1
ATOM 561 O O . ALA A 1 73 ? 16.285 -1.991 -5.426 1.00 79.38 73 ALA A O 1
ATOM 562 N N . VAL A 1 74 ? 14.375 -3.073 -4.938 1.00 78.81 74 VAL A N 1
ATOM 563 C CA . VAL A 1 74 ? 14.798 -4.372 -5.484 1.00 78.81 74 VAL A CA 1
ATOM 564 C C . VAL A 1 74 ? 14.966 -4.301 -7.001 1.00 78.81 74 VAL A C 1
ATOM 566 O O . VAL A 1 74 ? 15.993 -4.738 -7.512 1.00 78.81 74 VAL A O 1
ATOM 569 N N . ALA A 1 75 ? 14.009 -3.717 -7.725 1.00 72.44 75 ALA A N 1
ATOM 570 C CA . ALA A 1 75 ? 14.098 -3.583 -9.178 1.00 72.44 75 ALA A CA 1
ATOM 571 C C . ALA A 1 75 ? 15.287 -2.710 -9.612 1.00 72.44 75 ALA A C 1
ATOM 573 O O . ALA A 1 75 ? 15.999 -3.071 -10.546 1.00 72.44 75 ALA A O 1
ATOM 574 N N . VAL A 1 76 ? 15.553 -1.610 -8.902 1.00 71.19 76 VAL A N 1
ATOM 575 C CA . VAL A 1 76 ? 16.733 -0.763 -9.131 1.00 71.19 76 VAL A CA 1
ATOM 576 C C . VAL A 1 76 ? 18.017 -1.522 -8.794 1.00 71.19 76 VAL A C 1
ATOM 578 O O . VAL A 1 76 ? 18.952 -1.504 -9.586 1.00 71.19 76 VAL A O 1
ATOM 581 N N . GLY A 1 77 ? 18.075 -2.239 -7.666 1.00 69.69 77 GLY A N 1
ATOM 582 C CA . GLY A 1 77 ? 19.252 -3.028 -7.281 1.00 69.69 77 GLY A CA 1
ATOM 583 C C . GLY A 1 77 ? 19.589 -4.143 -8.279 1.00 69.69 77 GLY A C 1
ATOM 584 O O . GLY A 1 77 ? 20.756 -4.332 -8.636 1.00 69.69 77 GLY A O 1
ATOM 585 N N . LEU A 1 78 ? 18.570 -4.842 -8.787 1.00 68.69 78 LEU A N 1
ATOM 586 C CA . LEU A 1 78 ? 18.714 -5.834 -9.857 1.00 68.69 78 LEU A CA 1
ATOM 587 C C . LEU A 1 78 ? 19.118 -5.179 -11.185 1.00 68.69 78 LEU A C 1
ATOM 589 O O . LEU A 1 78 ? 19.993 -5.686 -11.882 1.00 68.69 78 LEU A O 1
ATOM 593 N N . GLY A 1 79 ? 18.544 -4.017 -11.502 1.00 62.50 79 GLY A N 1
ATOM 594 C CA . GLY A 1 79 ? 18.908 -3.235 -12.681 1.00 62.50 79 GLY A CA 1
ATOM 595 C C . GLY A 1 79 ? 20.373 -2.794 -12.668 1.00 62.50 79 GLY A C 1
ATOM 596 O O . GLY A 1 79 ? 21.048 -2.915 -13.685 1.00 62.50 79 GLY A O 1
ATOM 597 N N . VAL A 1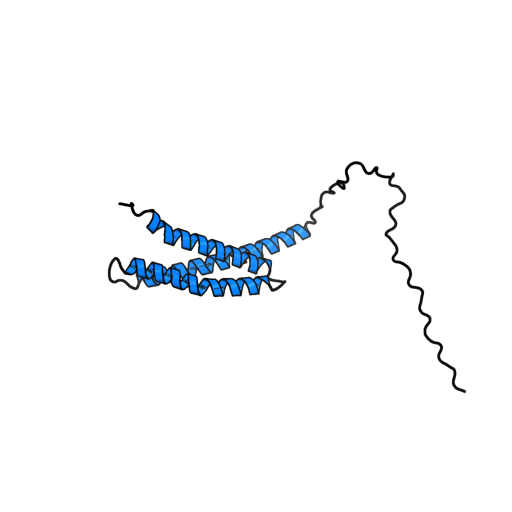 80 ? 20.892 -2.345 -11.521 1.00 65.25 80 VAL A N 1
ATOM 598 C CA . VAL A 1 80 ? 22.289 -1.898 -11.367 1.00 65.25 80 VAL A CA 1
ATOM 599 C C . VAL A 1 80 ? 23.274 -3.072 -11.443 1.00 65.25 80 VAL A C 1
ATOM 601 O O . VAL A 1 80 ? 24.340 -2.947 -12.044 1.00 65.25 80 VAL A O 1
ATOM 604 N N . THR A 1 81 ? 22.923 -4.232 -10.883 1.00 63.66 81 THR A N 1
ATOM 605 C CA . THR A 1 81 ? 23.793 -5.424 -10.904 1.00 63.66 81 THR A CA 1
ATOM 606 C C . THR A 1 81 ? 23.847 -6.118 -12.270 1.00 63.66 81 THR A C 1
ATOM 608 O O . THR A 1 81 ? 24.876 -6.702 -12.605 1.00 63.66 81 THR A O 1
ATOM 611 N N . ALA A 1 82 ? 22.815 -5.986 -13.109 1.00 59.16 82 ALA A N 1
ATOM 612 C CA . ALA A 1 82 ? 22.755 -6.541 -14.468 1.00 59.16 82 ALA A CA 1
ATOM 613 C C . ALA A 1 82 ? 23.518 -5.704 -15.525 1.00 59.16 82 ALA A C 1
ATOM 615 O O . ALA A 1 82 ? 23.056 -5.532 -16.649 1.00 59.16 82 ALA A O 1
ATOM 616 N N . SER A 1 83 ? 24.682 -5.155 -15.162 1.00 51.44 83 SER A N 1
ATOM 617 C CA . SER A 1 83 ? 25.498 -4.260 -15.995 1.00 51.44 83 SER A CA 1
ATOM 618 C C . SER A 1 83 ? 25.945 -4.913 -17.317 1.00 51.44 83 SER A C 1
ATOM 620 O O . SER A 1 83 ? 26.986 -5.564 -17.357 1.00 51.44 83 SER A O 1
ATOM 622 N N . THR A 1 84 ? 25.180 -4.750 -18.404 1.00 48.78 84 THR A N 1
ATOM 623 C CA . THR A 1 84 ? 25.622 -4.889 -19.812 1.00 48.78 84 THR A CA 1
ATOM 624 C C . THR A 1 84 ? 24.552 -4.337 -20.783 1.00 48.78 84 THR A C 1
ATOM 626 O O . THR A 1 84 ? 23.417 -4.793 -20.786 1.00 48.78 84 THR A O 1
ATOM 629 N N . SER A 1 85 ? 24.950 -3.383 -21.639 1.00 52.50 85 SER A N 1
ATOM 630 C CA . SER A 1 85 ? 24.225 -2.753 -22.774 1.00 52.50 85 SER A CA 1
ATOM 631 C C . SER A 1 85 ? 23.148 -1.675 -22.509 1.00 52.50 85 SER A C 1
ATOM 633 O O . SER A 1 85 ? 22.104 -1.881 -21.900 1.00 52.50 85 SER A O 1
ATOM 635 N N . SER A 1 86 ? 23.407 -0.489 -23.071 1.00 61.75 86 SER A N 1
ATOM 636 C CA . SER A 1 86 ? 22.939 0.843 -22.656 1.00 61.75 86 SER A CA 1
ATOM 637 C C . SER A 1 86 ? 21.594 1.337 -23.227 1.00 61.75 86 SER A C 1
ATOM 639 O O . SER A 1 86 ? 21.330 2.537 -23.193 1.00 61.75 86 SER A O 1
ATOM 641 N N . SER A 1 87 ? 20.706 0.460 -23.706 1.00 58.06 87 SER A N 1
ATOM 642 C CA . SER A 1 87 ? 19.338 0.862 -24.110 1.00 58.06 87 SER A CA 1
ATOM 643 C C . SER A 1 87 ? 18.263 -0.163 -23.735 1.00 58.06 87 SER A C 1
ATOM 645 O O . SER A 1 87 ? 17.242 0.216 -23.160 1.00 58.06 87 SER A O 1
ATOM 647 N N . ASP A 1 88 ? 18.536 -1.457 -23.908 1.00 61.12 88 ASP A N 1
ATOM 648 C CA . ASP A 1 88 ? 17.620 -2.537 -23.502 1.00 61.12 88 ASP A CA 1
ATOM 649 C C . ASP A 1 88 ? 17.440 -2.634 -21.977 1.00 61.12 88 ASP A C 1
ATOM 651 O O . ASP A 1 88 ? 16.409 -3.093 -21.487 1.00 61.12 88 ASP A O 1
ATOM 655 N N . GLN A 1 89 ? 18.410 -2.139 -21.203 1.00 66.44 89 GLN A N 1
ATOM 656 C CA . GLN A 1 89 ? 18.380 -2.157 -19.740 1.00 66.44 89 GLN A CA 1
ATOM 65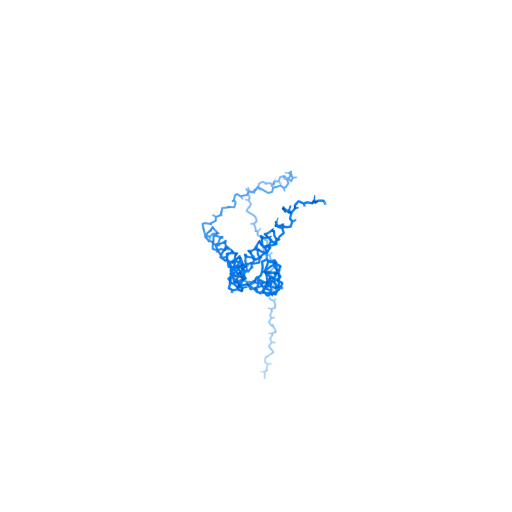7 C C . GLN A 1 89 ? 17.303 -1.235 -19.152 1.00 66.44 89 GLN A C 1
ATOM 659 O O . GLN A 1 89 ? 16.649 -1.600 -18.177 1.00 66.44 89 GLN A O 1
ATOM 664 N N . TRP A 1 90 ? 17.077 -0.058 -19.746 1.00 66.50 90 TRP A N 1
ATOM 665 C CA . TRP A 1 90 ? 16.034 0.867 -19.284 1.00 66.50 90 TRP A CA 1
ATOM 666 C C . TRP A 1 90 ? 14.639 0.296 -19.533 1.00 66.50 90 TRP A C 1
ATOM 668 O O . TRP A 1 90 ? 13.780 0.351 -18.651 1.00 66.50 90 TRP A O 1
ATOM 678 N N . VAL A 1 91 ? 14.449 -0.320 -20.700 1.00 68.31 91 VAL A N 1
ATOM 679 C CA . VAL A 1 91 ? 13.209 -1.013 -21.065 1.00 68.31 91 VAL A CA 1
ATOM 680 C C . VAL A 1 91 ? 13.001 -2.243 -20.176 1.00 68.31 91 VAL A C 1
ATOM 682 O O . VAL A 1 91 ? 11.912 -2.433 -19.639 1.00 68.31 91 VAL A O 1
ATOM 685 N N . GLY A 1 92 ? 14.051 -3.031 -19.930 1.00 68.75 92 GLY A N 1
ATOM 686 C CA . GLY A 1 92 ? 14.022 -4.182 -19.025 1.00 68.75 92 GLY A CA 1
ATOM 687 C C . GLY A 1 92 ? 13.732 -3.804 -17.570 1.00 68.75 92 GLY A C 1
ATOM 688 O O . GLY A 1 92 ? 12.961 -4.488 -16.895 1.00 68.75 92 GLY A O 1
ATOM 689 N N . MET A 1 93 ? 14.275 -2.683 -17.086 1.00 71.12 93 MET A N 1
ATOM 690 C CA . MET A 1 93 ? 14.004 -2.172 -15.740 1.00 71.12 93 MET A CA 1
ATOM 691 C C . MET A 1 93 ? 12.562 -1.668 -15.611 1.00 71.12 93 MET A C 1
ATOM 693 O O . MET A 1 93 ? 11.896 -1.992 -14.627 1.00 71.12 93 MET A O 1
ATOM 697 N N . GLN A 1 94 ? 12.042 -0.953 -16.617 1.00 69.50 94 GLN A N 1
ATOM 698 C CA . GLN A 1 94 ? 10.628 -0.566 -16.665 1.00 69.50 94 GLN A CA 1
ATOM 699 C C . GLN A 1 94 ? 9.707 -1.789 -16.706 1.00 69.50 94 GLN A C 1
ATOM 701 O O . GLN A 1 94 ? 8.751 -1.845 -15.939 1.00 69.50 94 GLN A O 1
ATOM 706 N N . LEU A 1 95 ? 10.015 -2.796 -17.529 1.00 72.31 95 LEU A N 1
ATOM 707 C CA . LEU A 1 95 ? 9.267 -4.057 -17.589 1.00 72.31 95 LEU A CA 1
ATOM 708 C C . LEU A 1 95 ? 9.294 -4.809 -16.260 1.00 72.31 95 LEU A C 1
ATOM 710 O O . LEU A 1 95 ? 8.264 -5.319 -15.835 1.00 72.31 95 LEU A O 1
ATOM 714 N N . THR A 1 96 ? 10.441 -4.851 -15.582 1.00 75.69 96 THR A N 1
ATOM 715 C CA . THR A 1 96 ? 10.578 -5.513 -14.276 1.00 75.69 96 THR A CA 1
ATOM 716 C C . THR A 1 96 ? 9.772 -4.785 -13.202 1.00 75.69 96 THR A C 1
ATOM 718 O O . THR A 1 96 ? 9.081 -5.430 -12.413 1.00 75.69 96 THR A O 1
ATOM 721 N N . LEU A 1 97 ? 9.794 -3.448 -13.200 1.00 72.44 97 LEU A N 1
ATOM 722 C CA . LEU A 1 97 ? 8.957 -2.629 -12.321 1.00 72.44 97 LEU A CA 1
ATOM 723 C C . LEU A 1 97 ? 7.470 -2.841 -12.615 1.00 72.44 97 LEU A C 1
ATOM 725 O O . LEU A 1 97 ? 6.705 -3.087 -11.687 1.00 72.44 97 LEU A O 1
ATOM 729 N N . PHE A 1 98 ? 7.066 -2.812 -13.887 1.00 71.94 98 PHE A N 1
ATOM 730 C CA . PHE A 1 98 ? 5.681 -3.046 -14.294 1.00 71.94 98 PHE A CA 1
ATOM 731 C C . PHE A 1 98 ? 5.211 -4.451 -13.932 1.00 71.94 98 PHE A C 1
ATOM 733 O O . PHE A 1 98 ? 4.144 -4.586 -13.345 1.00 71.94 98 PHE A O 1
ATOM 740 N N . ALA A 1 99 ? 6.000 -5.483 -14.231 1.00 72.31 99 ALA A N 1
ATOM 741 C CA . ALA A 1 99 ? 5.682 -6.868 -13.905 1.00 72.31 99 ALA A CA 1
ATOM 742 C C . ALA A 1 99 ? 5.609 -7.075 -12.389 1.00 72.31 99 ALA A C 1
ATOM 744 O O . ALA A 1 99 ? 4.650 -7.671 -11.903 1.00 72.31 99 ALA A O 1
ATOM 745 N N . GLY A 1 100 ? 6.568 -6.527 -11.635 1.00 73.00 100 GLY A N 1
ATOM 746 C CA . GLY A 1 100 ? 6.570 -6.555 -10.174 1.00 73.00 100 GLY A CA 1
ATOM 747 C C . GLY A 1 100 ? 5.347 -5.858 -9.581 1.00 73.00 100 GLY A C 1
ATOM 748 O O . GLY A 1 100 ? 4.712 -6.401 -8.680 1.00 73.00 100 GLY A O 1
ATOM 749 N N . LEU A 1 101 ? 4.959 -4.704 -10.129 1.00 72.56 101 LEU A N 1
ATOM 750 C CA . LEU A 1 101 ? 3.759 -3.975 -9.726 1.00 72.56 101 LEU A CA 1
ATOM 751 C C . LEU A 1 101 ? 2.482 -4.755 -10.072 1.00 72.56 101 LEU A C 1
ATOM 753 O O . LEU A 1 101 ? 1.592 -4.864 -9.232 1.00 72.56 101 LEU A O 1
ATOM 757 N N . LEU A 1 102 ? 2.404 -5.341 -11.272 1.00 79.12 102 LEU A N 1
ATOM 758 C CA . LEU A 1 102 ? 1.258 -6.136 -11.725 1.00 79.12 102 LEU A CA 1
ATOM 759 C C . LEU A 1 102 ? 1.062 -7.401 -10.888 1.00 79.12 102 LEU A C 1
ATOM 761 O O . LEU A 1 102 ? -0.074 -7.796 -10.647 1.00 79.12 102 LEU A O 1
ATOM 765 N N . LEU A 1 103 ? 2.152 -8.030 -10.442 1.00 78.75 103 LEU A N 1
ATOM 766 C CA . LEU A 1 103 ? 2.106 -9.210 -9.578 1.00 78.75 103 LEU A CA 1
ATOM 767 C C . LEU A 1 103 ? 1.830 -8.843 -8.117 1.00 78.75 103 LEU A C 1
ATOM 769 O O . LEU A 1 103 ? 1.090 -9.546 -7.430 1.00 78.75 103 LEU A O 1
ATOM 773 N N . ALA A 1 104 ? 2.401 -7.738 -7.635 1.00 74.12 104 ALA A N 1
ATOM 774 C CA . ALA A 1 104 ? 2.245 -7.311 -6.251 1.00 74.12 104 ALA A CA 1
ATOM 775 C C . ALA A 1 104 ? 0.889 -6.651 -5.979 1.00 74.12 104 ALA A C 1
ATOM 777 O O . ALA A 1 104 ? 0.365 -6.804 -4.877 1.00 74.12 104 ALA A O 1
ATOM 778 N N . ALA A 1 105 ? 0.299 -5.940 -6.945 1.00 76.44 105 ALA A N 1
ATOM 779 C CA . ALA A 1 105 ? -0.955 -5.216 -6.745 1.00 76.44 105 ALA A CA 1
ATOM 780 C C . ALA A 1 105 ? -2.132 -6.134 -6.353 1.00 76.44 105 ALA A C 1
ATOM 782 O O . ALA A 1 105 ? -2.778 -5.832 -5.350 1.00 76.44 105 ALA A O 1
ATOM 783 N N . PRO A 1 106 ? -2.394 -7.280 -7.018 1.00 80.38 106 PRO A N 1
ATOM 784 C CA . PRO A 1 106 ? -3.432 -8.219 -6.591 1.00 80.38 106 PRO A CA 1
ATOM 785 C C . PRO A 1 106 ? -3.195 -8.739 -5.171 1.00 80.38 106 PRO A C 1
ATOM 787 O O . PRO A 1 106 ? -4.124 -8.783 -4.367 1.00 80.38 106 PRO A O 1
ATOM 790 N N . VAL A 1 107 ? -1.945 -9.074 -4.834 1.00 82.69 107 VAL A N 1
ATOM 791 C CA . VAL A 1 107 ? -1.577 -9.568 -3.499 1.00 82.69 107 VAL A CA 1
ATOM 792 C C . VAL A 1 107 ? -1.797 -8.486 -2.441 1.00 82.69 107 VAL A C 1
ATOM 794 O O . VAL A 1 107 ? -2.417 -8.754 -1.415 1.00 82.69 107 VAL A O 1
ATOM 797 N N . GLN A 1 108 ? -1.362 -7.249 -2.696 1.00 82.06 108 GLN A N 1
ATOM 798 C CA . GLN A 1 108 ? -1.586 -6.113 -1.797 1.00 82.06 108 GLN A CA 1
ATOM 799 C C . GLN A 1 108 ? -3.081 -5.816 -1.630 1.00 82.06 108 GLN A C 1
ATOM 801 O O . GLN A 1 108 ? -3.536 -5.593 -0.511 1.00 82.06 108 GLN A O 1
ATOM 806 N N . ILE A 1 109 ? -3.867 -5.863 -2.706 1.00 82.75 109 ILE A N 1
ATOM 807 C CA . ILE A 1 109 ? -5.317 -5.652 -2.640 1.00 82.75 109 ILE A CA 1
ATOM 808 C C . ILE A 1 109 ? -5.971 -6.729 -1.769 1.00 82.75 109 ILE A C 1
ATOM 810 O O . ILE A 1 109 ? -6.725 -6.392 -0.859 1.00 82.75 109 ILE A O 1
ATOM 814 N N . VAL A 1 110 ? -5.647 -8.009 -1.980 1.00 84.94 110 VAL A N 1
ATOM 815 C CA . VAL A 1 110 ? -6.198 -9.113 -1.177 1.00 84.94 110 VAL A CA 1
ATOM 816 C C . VAL A 1 110 ? -5.799 -8.973 0.292 1.00 84.94 110 VAL A C 1
ATOM 818 O O . VAL A 1 110 ? -6.664 -9.025 1.164 1.00 84.94 110 VAL A O 1
ATOM 821 N N . VAL A 1 111 ? -4.519 -8.725 0.583 1.00 84.06 111 VAL A N 1
ATOM 822 C CA . VAL A 1 111 ? -4.024 -8.532 1.956 1.00 84.06 111 VAL A CA 1
ATOM 823 C C . VAL A 1 111 ? -4.708 -7.338 2.626 1.00 84.06 111 VAL A C 1
ATOM 825 O O . VAL A 1 111 ? -5.182 -7.451 3.757 1.00 84.06 111 VAL A O 1
ATOM 828 N N . GLY A 1 112 ? -4.830 -6.212 1.924 1.00 80.12 112 GLY A N 1
ATOM 829 C CA . GLY A 1 112 ? -5.499 -5.019 2.431 1.00 80.12 112 GLY A CA 1
ATOM 830 C C . GLY A 1 112 ? -6.995 -5.225 2.679 1.00 80.12 112 GLY A C 1
ATOM 831 O O . GLY A 1 112 ? -7.496 -4.800 3.720 1.00 80.12 112 GLY A O 1
ATOM 832 N N . ILE A 1 113 ? -7.701 -5.933 1.788 1.00 84.06 113 ILE A N 1
ATOM 833 C CA . ILE A 1 113 ? -9.118 -6.292 1.964 1.00 84.06 113 ILE A CA 1
ATOM 834 C C . ILE A 1 113 ? -9.293 -7.221 3.166 1.00 84.06 113 ILE A C 1
ATOM 836 O O . ILE A 1 113 ? -10.168 -6.975 3.993 1.00 84.06 113 ILE A O 1
ATOM 840 N N . VAL A 1 114 ? -8.450 -8.248 3.310 1.00 86.25 114 VAL A N 1
ATOM 841 C CA . VAL A 1 114 ? -8.496 -9.168 4.459 1.00 86.25 114 VAL A CA 1
ATOM 842 C C . VAL A 1 114 ? -8.271 -8.403 5.767 1.00 86.25 114 VAL A C 1
ATOM 844 O O . VAL A 1 114 ? -9.046 -8.547 6.713 1.00 86.25 114 VAL A O 1
ATOM 847 N N . LEU A 1 115 ? -7.277 -7.510 5.807 1.00 81.56 115 LEU A N 1
ATOM 848 C CA . LEU A 1 115 ? -7.005 -6.663 6.973 1.00 81.56 115 LEU A CA 1
ATOM 849 C C . LEU A 1 115 ? -8.134 -5.662 7.262 1.00 81.56 115 LEU A C 1
ATOM 851 O O . LEU A 1 115 ? -8.375 -5.336 8.427 1.00 81.56 115 LEU A O 1
ATOM 855 N N . ALA A 1 116 ? -8.828 -5.178 6.229 1.00 78.12 116 ALA A N 1
ATOM 856 C CA . ALA A 1 116 ? -9.981 -4.290 6.357 1.00 78.12 116 ALA A CA 1
ATOM 857 C C . ALA A 1 116 ? -11.275 -5.040 6.732 1.00 78.12 116 ALA A C 1
ATOM 859 O O . ALA A 1 116 ? -12.180 -4.455 7.327 1.00 78.12 116 ALA A O 1
ATOM 860 N N . ALA A 1 117 ? -11.382 -6.333 6.429 1.00 81.62 117 ALA A N 1
ATOM 861 C CA . ALA A 1 117 ? -12.536 -7.147 6.797 1.00 81.62 117 ALA A CA 1
ATOM 862 C C . ALA A 1 117 ? -12.559 -7.458 8.304 1.00 81.62 117 ALA A C 1
ATOM 864 O O . ALA A 1 117 ? -13.634 -7.505 8.905 1.00 81.62 117 ALA A O 1
ATOM 865 N N . VAL A 1 118 ? -11.388 -7.592 8.937 1.00 85.88 118 VAL A N 1
ATOM 866 C CA . VAL A 1 118 ? -11.268 -7.885 10.372 1.00 85.88 118 VAL A CA 1
ATOM 867 C C . VAL A 1 118 ? -11.563 -6.639 11.217 1.00 85.88 118 VAL A C 1
ATOM 869 O O . VAL A 1 118 ? -10.884 -5.614 11.134 1.00 85.88 118 VAL A O 1
ATOM 872 N N . THR A 1 119 ? -12.568 -6.734 12.093 1.00 71.31 119 THR A N 1
ATOM 873 C CA . THR A 1 119 ? -13.125 -5.613 12.873 1.00 71.31 119 THR A CA 1
ATOM 874 C C . THR A 1 119 ? -12.087 -4.884 13.733 1.00 71.31 119 THR A C 1
ATOM 876 O O . THR A 1 119 ? -12.185 -3.671 13.910 1.00 71.31 119 THR A O 1
ATOM 879 N N . GLY A 1 120 ? -11.070 -5.601 14.227 1.00 76.12 120 GLY A N 1
ATOM 880 C CA . GLY A 1 120 ? -9.986 -5.042 15.044 1.00 76.12 120 GLY A CA 1
ATOM 881 C C . GLY A 1 120 ? -8.897 -4.300 14.257 1.00 76.12 120 GLY A C 1
ATOM 882 O O . GLY A 1 120 ? -8.252 -3.411 14.808 1.00 76.12 120 GLY A O 1
ATOM 883 N N . THR A 1 121 ? -8.711 -4.613 12.970 1.00 80.25 121 THR A N 1
ATOM 884 C CA . THR A 1 121 ? -7.642 -4.049 12.121 1.00 80.25 121 THR A CA 1
ATOM 885 C C . THR A 1 121 ? -8.163 -3.195 10.973 1.00 80.25 121 THR A C 1
ATOM 887 O O . THR A 1 121 ? -7.366 -2.635 10.229 1.00 80.25 121 THR A O 1
ATOM 890 N N . ARG A 1 122 ? -9.482 -3.004 10.868 1.00 82.38 122 ARG A N 1
ATOM 891 C CA . ARG A 1 122 ? -10.146 -2.105 9.910 1.00 82.38 122 ARG A CA 1
ATOM 892 C C . ARG A 1 122 ? -9.391 -0.811 9.582 1.00 82.38 122 ARG A C 1
ATOM 894 O O . ARG A 1 122 ? -9.096 -0.602 8.408 1.00 82.38 122 ARG A O 1
ATOM 901 N N . PRO A 1 123 ? -9.040 0.052 10.560 1.00 80.56 123 PRO A N 1
ATOM 902 C CA . PRO A 1 123 ? -8.344 1.300 10.253 1.00 80.56 123 PRO A CA 1
ATOM 903 C C . PRO A 1 123 ? -6.958 1.059 9.641 1.00 80.56 123 PRO A C 1
ATOM 905 O O . PRO A 1 123 ? -6.562 1.803 8.752 1.00 80.56 123 PRO A O 1
ATOM 908 N N . PHE A 1 124 ? -6.255 0.003 10.064 1.00 84.12 124 PHE A N 1
ATOM 909 C CA . PHE A 1 124 ? -4.964 -0.397 9.505 1.00 84.12 124 PHE A CA 1
ATOM 910 C C . PHE A 1 124 ? -5.101 -0.921 8.072 1.00 84.12 124 PHE A C 1
ATOM 912 O O . PHE A 1 124 ? -4.363 -0.476 7.203 1.00 84.12 124 PHE A O 1
ATOM 919 N N . GLY A 1 125 ? -6.064 -1.810 7.803 1.00 80.44 125 GLY A N 1
ATOM 920 C CA . GLY A 1 125 ? -6.301 -2.355 6.461 1.00 80.44 125 GLY A CA 1
ATOM 921 C C . GLY A 1 125 ? -6.704 -1.281 5.450 1.00 80.44 125 GLY A C 1
ATOM 922 O O . GLY A 1 125 ? -6.157 -1.230 4.353 1.00 80.44 125 GLY A O 1
ATOM 923 N N . VAL A 1 126 ? -7.589 -0.358 5.846 1.00 85.19 126 VAL A N 1
ATOM 924 C CA . VAL A 1 126 ? -7.952 0.804 5.014 1.00 85.19 126 VAL A CA 1
ATOM 925 C C . VAL A 1 126 ? -6.740 1.708 4.786 1.00 85.19 126 VAL A C 1
ATOM 927 O O . VAL A 1 126 ? -6.486 2.111 3.654 1.00 85.19 126 VAL A O 1
ATOM 930 N N . GLY A 1 127 ? -5.957 1.980 5.835 1.00 81.50 127 GLY A N 1
ATOM 931 C CA . GLY A 1 127 ? -4.707 2.727 5.720 1.00 81.50 127 GLY A CA 1
ATOM 932 C C . GLY A 1 127 ? -3.734 2.084 4.733 1.00 81.50 127 GLY A C 1
ATOM 933 O O . GLY A 1 127 ? -3.230 2.769 3.850 1.00 81.50 127 GLY A O 1
ATOM 934 N N . PHE A 1 128 ? -3.532 0.769 4.834 1.00 86.06 128 PHE A N 1
ATOM 935 C CA . PHE A 1 128 ? -2.676 -0.017 3.945 1.00 86.06 128 PHE A CA 1
ATOM 936 C C . PHE A 1 128 ? -3.120 0.079 2.487 1.00 86.06 128 PHE A C 1
ATOM 938 O O . PHE A 1 128 ? -2.297 0.392 1.633 1.00 86.06 128 PHE A O 1
ATOM 945 N N . LEU A 1 129 ? -4.415 -0.094 2.207 1.00 85.69 129 LEU A N 1
ATOM 946 C CA . LEU A 1 129 ? -4.958 0.045 0.852 1.00 85.69 129 LEU A CA 1
ATOM 947 C C . LEU A 1 129 ? -4.728 1.448 0.278 1.00 85.69 129 LEU A C 1
ATOM 949 O O . LEU A 1 129 ? -4.315 1.573 -0.873 1.00 85.69 129 LEU A O 1
ATOM 953 N N . ILE A 1 130 ? -4.948 2.498 1.077 1.00 87.44 130 ILE A N 1
ATOM 954 C CA . ILE A 1 130 ? -4.701 3.885 0.654 1.00 87.44 130 ILE A CA 1
ATOM 955 C C . ILE A 1 130 ? -3.207 4.099 0.379 1.00 87.44 130 ILE A C 1
ATOM 957 O O . ILE A 1 130 ? -2.850 4.636 -0.667 1.00 87.44 130 ILE A O 1
ATOM 961 N N . GLY A 1 131 ? -2.331 3.652 1.282 1.00 81.56 131 GLY A N 1
ATOM 962 C CA . GLY A 1 131 ? -0.880 3.759 1.117 1.00 81.56 131 GLY A CA 1
ATO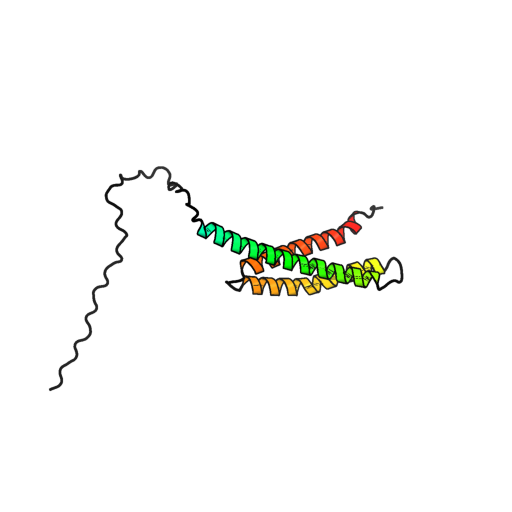M 963 C C . GLY A 1 131 ? -0.373 3.017 -0.120 1.00 81.56 131 GLY A C 1
ATOM 964 O O . GLY A 1 131 ? 0.426 3.562 -0.880 1.00 81.56 131 GLY A O 1
ATOM 965 N N . SER A 1 132 ? -0.892 1.814 -0.368 1.00 83.31 132 SER A N 1
ATOM 966 C CA . SER A 1 132 ? -0.612 1.037 -1.575 1.00 83.31 132 SER A CA 1
ATOM 967 C C . SER A 1 132 ? -1.096 1.738 -2.843 1.00 83.31 132 SER A C 1
ATOM 969 O O . SER A 1 132 ? -0.335 1.843 -3.800 1.00 83.31 132 SER A O 1
ATOM 971 N N . ALA A 1 133 ? -2.321 2.274 -2.853 1.00 84.94 133 ALA A N 1
ATOM 972 C CA . ALA A 1 133 ? -2.858 2.999 -4.004 1.00 84.94 133 ALA A CA 1
ATOM 973 C C . ALA A 1 133 ? -2.029 4.252 -4.330 1.00 84.94 133 ALA A C 1
ATOM 975 O O . ALA A 1 133 ? -1.672 4.473 -5.485 1.00 84.94 133 ALA A O 1
ATOM 976 N N . VAL A 1 134 ? -1.659 5.038 -3.313 1.00 86.56 134 VAL A N 1
ATOM 977 C CA . VAL A 1 134 ? -0.779 6.206 -3.480 1.00 86.56 134 VAL A CA 1
ATOM 978 C C . VAL A 1 134 ? 0.594 5.783 -4.004 1.00 86.56 134 VAL A C 1
ATOM 980 O O . VAL A 1 134 ? 1.104 6.403 -4.935 1.00 86.56 134 VAL A O 1
ATOM 983 N N . GLY A 1 135 ? 1.170 4.705 -3.463 1.00 82.62 135 GLY A N 1
ATOM 984 C CA . GLY A 1 135 ? 2.441 4.150 -3.933 1.00 82.62 135 GLY A CA 1
ATOM 985 C C . GLY A 1 135 ? 2.401 3.764 -5.413 1.00 82.62 135 GLY A C 1
ATOM 986 O O . GLY A 1 135 ? 3.292 4.155 -6.164 1.00 82.62 135 GLY A O 1
ATOM 987 N N . ILE A 1 136 ? 1.338 3.078 -5.845 1.00 82.25 136 ILE A N 1
ATOM 988 C CA . ILE A 1 136 ? 1.105 2.698 -7.247 1.00 82.25 136 ILE A CA 1
ATOM 989 C C . ILE A 1 136 ? 0.982 3.936 -8.144 1.00 82.25 136 ILE A C 1
ATOM 991 O O . ILE A 1 136 ? 1.592 3.968 -9.209 1.00 82.25 136 ILE A O 1
ATOM 995 N N . ILE A 1 137 ? 0.239 4.967 -7.722 1.00 84.50 137 ILE A N 1
ATOM 996 C CA . ILE A 1 137 ? 0.071 6.210 -8.497 1.00 84.50 137 ILE A CA 1
ATOM 997 C C . ILE A 1 137 ? 1.413 6.927 -8.677 1.00 84.50 137 ILE A C 1
ATOM 999 O O . ILE A 1 137 ? 1.743 7.333 -9.791 1.00 84.50 137 ILE A O 1
ATOM 1003 N N . ILE A 1 138 ? 2.201 7.061 -7.605 1.00 83.00 138 ILE A N 1
ATOM 1004 C CA . ILE A 1 138 ? 3.533 7.682 -7.663 1.00 83.00 138 ILE A CA 1
ATOM 1005 C C . ILE A 1 138 ? 4.451 6.874 -8.583 1.00 83.00 138 ILE A C 1
ATOM 1007 O O . ILE A 1 138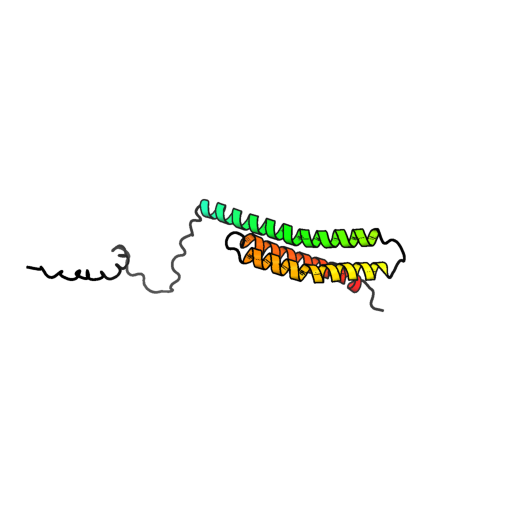 ? 5.149 7.453 -9.412 1.00 83.00 138 ILE A O 1
ATOM 1011 N N . MET A 1 139 ? 4.420 5.544 -8.474 1.00 75.88 139 MET A N 1
ATOM 1012 C CA . MET A 1 139 ? 5.195 4.645 -9.329 1.00 75.88 139 MET A CA 1
ATOM 1013 C C . MET A 1 139 ? 4.820 4.771 -10.801 1.00 75.88 139 MET A C 1
ATOM 1015 O O . MET A 1 139 ? 5.700 4.937 -11.643 1.00 75.88 139 MET A O 1
ATOM 1019 N N . ALA A 1 140 ? 3.525 4.743 -11.111 1.00 77.81 140 ALA A N 1
ATOM 1020 C CA . ALA A 1 140 ? 3.034 4.937 -12.466 1.00 77.81 140 ALA A CA 1
ATOM 1021 C C . ALA A 1 140 ? 3.483 6.304 -13.001 1.00 77.81 140 ALA A C 1
ATOM 1023 O O . ALA A 1 140 ? 4.101 6.369 -14.059 1.00 77.81 140 ALA A O 1
ATOM 1024 N N . GLY A 1 141 ? 3.279 7.383 -12.237 1.00 77.81 141 GLY A N 1
ATOM 1025 C CA . GLY A 1 141 ? 3.729 8.726 -12.608 1.00 77.81 141 GLY A CA 1
ATOM 1026 C C . GLY A 1 141 ? 5.236 8.804 -12.875 1.00 77.81 141 GLY A C 1
ATOM 1027 O O . GLY A 1 141 ? 5.650 9.352 -13.893 1.00 77.81 141 GLY A O 1
ATOM 1028 N N . ALA A 1 142 ? 6.057 8.192 -12.018 1.00 74.19 142 ALA A N 1
ATOM 1029 C CA . ALA A 1 142 ? 7.505 8.116 -12.204 1.00 74.19 142 ALA A CA 1
ATOM 1030 C C . ALA A 1 142 ? 7.907 7.292 -13.440 1.00 74.19 142 ALA A C 1
ATOM 1032 O O . ALA A 1 142 ? 8.888 7.629 -14.098 1.00 74.19 142 ALA A O 1
ATOM 1033 N N . CYS A 1 143 ? 7.146 6.251 -13.792 1.00 70.31 143 CYS A N 1
ATOM 1034 C CA . CYS A 1 143 ? 7.379 5.464 -15.005 1.00 70.31 143 CYS A CA 1
ATOM 1035 C C . CYS A 1 143 ? 6.970 6.211 -16.286 1.00 70.31 143 CYS A C 1
ATOM 1037 O O . CYS A 1 143 ? 7.607 6.021 -17.320 1.00 70.31 143 CYS A O 1
ATOM 1039 N N . PHE A 1 144 ? 5.943 7.068 -16.231 1.00 71.50 144 PHE A N 1
ATOM 1040 C CA . PHE A 1 144 ? 5.463 7.846 -17.383 1.00 71.50 144 PHE A CA 1
ATOM 1041 C C . PHE A 1 144 ? 6.164 9.204 -17.557 1.00 71.50 144 PHE A C 1
ATOM 1043 O O . PHE A 1 144 ? 6.184 9.736 -18.666 1.00 71.50 144 PHE A O 1
ATOM 1050 N N . ALA A 1 145 ? 6.787 9.761 -16.514 1.00 68.25 145 ALA A N 1
ATOM 1051 C CA . ALA A 1 145 ? 7.510 11.034 -16.597 1.00 68.25 145 ALA A CA 1
ATOM 1052 C C . ALA A 1 145 ? 8.614 11.076 -17.684 1.00 68.25 145 ALA A C 1
ATOM 1054 O O . ALA A 1 145 ? 8.689 12.083 -18.387 1.00 68.25 145 ALA A O 1
ATOM 1055 N N . PRO A 1 146 ? 9.422 10.016 -17.904 1.00 64.06 146 PRO A N 1
ATOM 1056 C CA . PRO A 1 146 ? 10.416 9.977 -18.979 1.00 64.06 146 PRO A CA 1
ATOM 1057 C C . PRO A 1 146 ? 9.806 9.945 -20.385 1.00 64.06 146 PRO A C 1
ATOM 1059 O O . PRO A 1 146 ? 10.438 10.402 -21.329 1.00 64.06 146 PRO A O 1
ATOM 1062 N N . LEU A 1 147 ? 8.593 9.401 -20.540 1.00 62.56 147 LEU A N 1
ATOM 1063 C CA . LEU A 1 147 ? 7.883 9.358 -21.825 1.00 62.56 147 LEU A CA 1
ATOM 1064 C C . LEU A 1 147 ? 7.341 10.740 -22.216 1.00 62.56 147 LEU A C 1
ATOM 1066 O O . LEU A 1 147 ? 7.268 11.054 -23.398 1.00 62.56 147 LEU A O 1
ATOM 1070 N N . LEU A 1 148 ? 6.996 11.573 -21.229 1.00 62.81 148 LEU A N 1
ATOM 1071 C CA . LEU A 1 148 ? 6.493 12.936 -21.435 1.00 62.81 148 LEU A CA 1
ATOM 1072 C C . LEU A 1 148 ? 7.603 13.971 -21.668 1.00 62.81 148 LEU A C 1
ATOM 1074 O O . LEU A 1 148 ? 7.322 15.063 -22.154 1.00 62.81 148 LEU A O 1
ATOM 1078 N N . SER A 1 149 ? 8.849 13.657 -21.308 1.00 63.00 149 SER A N 1
ATOM 1079 C CA . SER A 1 149 ? 10.007 14.541 -21.492 1.00 63.00 149 SER A CA 1
ATOM 1080 C C . SER A 1 149 ? 10.788 14.284 -22.784 1.00 63.00 149 SER A C 1
ATOM 1082 O O . SER A 1 149 ? 11.758 14.992 -23.057 1.00 63.00 149 SER A O 1
ATOM 1084 N N . GLN A 1 150 ? 10.370 13.313 -23.603 1.00 55.94 150 GLN A N 1
ATOM 1085 C CA . GLN A 1 150 ? 10.910 13.123 -24.949 1.00 55.94 150 GLN A CA 1
ATOM 1086 C C . GLN A 1 150 ? 10.310 14.192 -25.882 1.00 55.94 150 GLN A C 1
ATOM 1088 O O . GLN A 1 150 ? 9.084 14.271 -25.988 1.00 55.94 150 GLN A O 1
ATOM 1093 N N . PRO A 1 151 ? 11.123 15.026 -26.558 1.00 52.59 151 PRO A N 1
ATOM 1094 C CA . PRO A 1 151 ? 10.606 15.984 -27.526 1.00 52.59 151 PRO A CA 1
ATOM 1095 C C . PRO A 1 151 ? 9.925 15.227 -28.672 1.00 52.59 151 PRO A C 1
ATOM 1097 O O . PRO A 1 151 ? 10.558 14.435 -29.368 1.00 52.59 151 PRO A O 1
ATOM 1100 N N . THR A 1 152 ? 8.625 15.463 -28.851 1.00 56.31 152 THR A N 1
ATOM 1101 C CA . THR A 1 152 ? 7.878 15.059 -30.046 1.00 56.31 152 THR A CA 1
ATOM 1102 C C . THR A 1 152 ? 8.466 15.794 -31.246 1.00 56.31 152 THR A C 1
ATOM 1104 O O . THR A 1 152 ? 8.254 17.001 -31.379 1.00 56.31 152 THR A O 1
ATOM 1107 N N . TYR A 1 153 ? 9.245 15.079 -32.057 1.00 49.06 153 TYR A N 1
ATOM 1108 C CA . TYR A 1 153 ? 9.681 15.516 -33.384 1.00 49.06 153 TYR A CA 1
ATOM 1109 C C . TYR A 1 153 ? 8.555 15.358 -34.405 1.00 49.06 153 TYR A C 1
ATOM 1111 O O . TYR A 1 153 ? 7.817 14.350 -34.308 1.00 49.06 153 TYR A O 1
#

Secondary structure (DSSP, 8-state):
--PPPPPPP----PPP------TT------SS-----------HHHHHHHHHHHHHHHHHHHHHHHHHHHHHHHHHHHHHHS---TTHHHHHHHHHHHHHHHHHHHHHHHHHHHHHHSTTTHHHHHHHHHHHHHHHHHHHHHHHHHHHSS---